Protein AF-A0A183DKY4-F1 (afdb_monomer)

Nearest PDB structures (foldseek):
  9ctq-assembly1_D  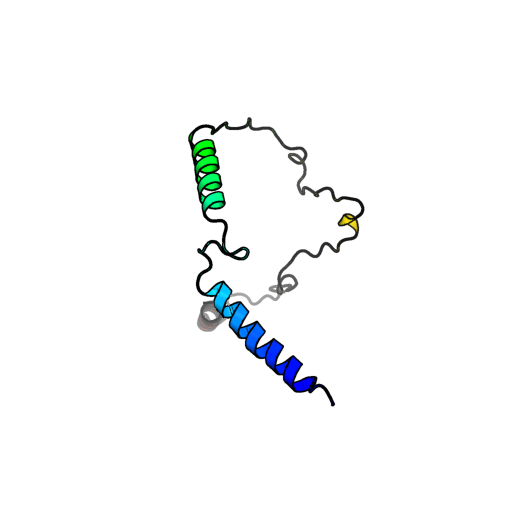TM=7.983E-01  e=4.412E-06  Homo sapiens

Solvent-accessible surface area (backbone atoms only — not comparable to full-atom values): 8298 Å² total; per-residue (Å²): 136,85,79,66,59,70,62,52,54,52,48,49,54,57,53,48,54,50,49,54,53,56,57,64,71,56,45,76,56,87,55,97,86,32,52,68,56,70,61,52,51,54,51,50,52,51,54,52,49,46,57,73,73,61,72,75,81,76,79,94,69,84,57,98,50,70,88,50,96,70,78,76,82,88,65,55,87,74,57,62,74,54,84,88,74,80,88,71,60,98,66,69,80,71,77,81,78,86,79,67,92,67,60,81,87,76,55,60,72,68,59,56,54,51,52,55,53,51,60,57,60,75,75,105

Organism: NCBI:txid637853

Radius of gyration: 31.35 Å; Cα contacts (8 Å, |Δi|>4): 17; chains: 1; bounding box: 48×69×74 Å

Foldseek 3Di:
DDDPVVVVVVVCVVVVVVVVCVCVVCLCDPDPNHDPVVVVVVVCVVVVVCVVPVPDDDDDDQDPCNPPPDDDDDDDPVCVPDDDDDPCDPCNPDDPCPPDDPPPVNDDPVVVCVVVVVVVVVVD

InterPro domains:
  IPR000615 Bestrophin [PTHR10736] (2-96)
  IPR021134 Bestrophin-like [PF01062] (2-54)

Mean predicted aligned error: 15.72 Å

Structure (mmCIF, N/CA/C/O backbone):
data_AF-A0A183DKY4-F1
#
_entry.id   AF-A0A183DKY4-F1
#
loop_
_atom_site.group_PDB
_atom_site.id
_atom_site.type_symbol
_atom_site.label_atom_id
_atom_site.label_alt_id
_atom_site.label_comp_id
_atom_site.label_asym_id
_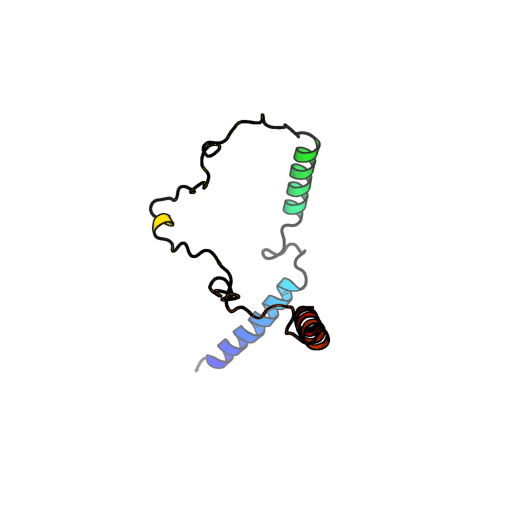atom_site.label_entity_id
_atom_site.label_seq_id
_atom_site.pdbx_PDB_ins_code
_atom_site.Cartn_x
_atom_site.Cartn_y
_atom_site.Cartn_z
_atom_site.occupancy
_atom_site.B_iso_or_equiv
_atom_site.auth_seq_id
_atom_site.auth_comp_id
_atom_site.auth_asym_id
_atom_site.auth_atom_id
_atom_site.pdbx_PDB_model_num
ATOM 1 N N . MET A 1 1 ? 19.052 -2.335 -45.124 1.00 48.81 1 MET A N 1
ATOM 2 C CA . MET A 1 1 ? 19.751 -2.435 -43.824 1.00 48.81 1 MET A CA 1
ATOM 3 C C . MET A 1 1 ? 18.855 -3.236 -42.893 1.00 48.81 1 MET A C 1
ATOM 5 O O . MET A 1 1 ? 17.727 -2.815 -42.676 1.00 48.81 1 MET A O 1
ATOM 9 N N . HIS A 1 2 ? 19.289 -4.415 -42.443 1.00 76.25 2 HIS A N 1
ATOM 10 C CA . HIS A 1 2 ? 18.504 -5.247 -41.526 1.00 76.25 2 HIS A CA 1
ATOM 11 C C . HIS A 1 2 ? 18.729 -4.770 -40.091 1.00 76.25 2 HIS A C 1
ATOM 13 O O . HIS A 1 2 ? 19.868 -4.717 -39.635 1.00 76.25 2 HIS A O 1
ATOM 19 N N . ILE A 1 3 ? 17.649 -4.398 -39.404 1.00 81.75 3 ILE A N 1
ATOM 20 C CA . ILE A 1 3 ? 17.683 -4.061 -37.978 1.00 81.75 3 ILE A CA 1
ATOM 21 C C . ILE A 1 3 ? 17.960 -5.358 -37.195 1.00 81.75 3 ILE A C 1
ATOM 23 O O . ILE A 1 3 ? 17.243 -6.343 -37.401 1.00 81.75 3 ILE A O 1
ATOM 27 N N . PRO A 1 4 ? 18.977 -5.397 -36.315 1.00 86.25 4 PRO A N 1
ATOM 28 C CA . PRO A 1 4 ? 19.330 -6.597 -35.561 1.00 86.25 4 PRO A CA 1
ATOM 29 C C . PRO A 1 4 ? 18.364 -6.813 -34.384 1.00 86.25 4 PRO A C 1
ATOM 31 O O . PRO A 1 4 ? 18.657 -6.475 -33.240 1.00 86.25 4 PRO A O 1
ATOM 34 N N . PHE A 1 5 ? 17.200 -7.400 -34.671 1.00 89.94 5 PHE A N 1
ATOM 35 C CA . PHE A 1 5 ? 16.115 -7.600 -33.701 1.00 89.94 5 PHE A CA 1
ATOM 36 C C . PHE A 1 5 ? 16.538 -8.402 -32.458 1.00 89.94 5 PHE A C 1
ATOM 38 O O . PHE A 1 5 ? 16.288 -7.971 -31.336 1.00 89.94 5 PHE A O 1
ATOM 45 N N . MET A 1 6 ? 17.241 -9.528 -32.637 1.00 91.69 6 MET A N 1
ATOM 46 C CA . MET A 1 6 ? 17.642 -10.384 -31.509 1.00 91.69 6 MET A CA 1
ATOM 47 C C . MET A 1 6 ? 18.587 -9.684 -30.527 1.00 91.69 6 MET A C 1
ATOM 49 O O . MET A 1 6 ? 18.421 -9.812 -29.316 1.00 91.69 6 MET A O 1
ATOM 53 N N . SER A 1 7 ? 19.544 -8.903 -31.029 1.00 89.75 7 SER A N 1
ATOM 54 C CA . SER A 1 7 ? 20.462 -8.137 -30.180 1.00 89.75 7 SER A CA 1
ATOM 55 C C . SER A 1 7 ? 19.752 -6.989 -29.457 1.00 89.75 7 SER A C 1
ATOM 57 O O . SER A 1 7 ? 20.092 -6.685 -28.318 1.00 89.75 7 SER A O 1
ATOM 59 N N . MET A 1 8 ? 18.725 -6.395 -30.073 1.00 93.06 8 MET A N 1
ATOM 60 C CA . MET A 1 8 ? 17.865 -5.399 -29.425 1.00 93.06 8 MET A CA 1
ATOM 61 C C . MET A 1 8 ? 17.079 -6.000 -28.253 1.00 93.06 8 MET A C 1
ATOM 63 O O . MET A 1 8 ? 17.051 -5.414 -27.174 1.00 93.06 8 MET A O 1
ATOM 67 N N . CYS A 1 9 ? 16.490 -7.188 -28.428 1.00 92.38 9 CYS A N 1
ATOM 68 C CA . CYS A 1 9 ? 15.797 -7.889 -27.344 1.00 92.38 9 CYS A CA 1
ATOM 69 C C . CYS A 1 9 ? 16.749 -8.224 -26.190 1.00 92.38 9 CYS A C 1
ATOM 71 O O . CYS A 1 9 ? 16.429 -7.952 -25.037 1.00 92.38 9 CYS A O 1
ATOM 73 N N . GLN A 1 10 ? 17.935 -8.762 -26.492 1.00 92.19 10 GLN A N 1
ATOM 74 C CA . GLN A 1 10 ? 18.954 -9.053 -25.478 1.00 92.19 10 GLN A CA 1
ATOM 75 C C . GLN A 1 10 ? 19.361 -7.794 -24.704 1.00 92.19 10 GLN A C 1
ATOM 77 O O . GLN A 1 10 ? 19.432 -7.825 -23.478 1.00 92.19 10 GLN A O 1
ATOM 82 N N . PHE A 1 11 ? 19.564 -6.674 -25.399 1.00 94.12 11 PHE A N 1
ATOM 83 C CA . PHE A 1 11 ? 19.893 -5.399 -24.767 1.00 94.12 11 PHE A CA 1
ATOM 84 C C . PHE A 1 11 ? 18.796 -4.924 -23.804 1.00 94.12 11 PHE A C 1
ATOM 86 O O . PHE A 1 11 ? 19.107 -4.549 -22.676 1.00 94.12 11 PHE A O 1
ATOM 93 N N . ILE A 1 12 ? 17.523 -5.001 -24.206 1.00 94.50 12 ILE A N 1
ATOM 94 C CA . ILE A 1 12 ? 16.391 -4.617 -23.347 1.00 94.50 12 ILE A CA 1
ATOM 95 C C . ILE A 1 12 ? 16.325 -5.497 -22.095 1.00 94.50 12 ILE A C 1
ATOM 97 O O . ILE A 1 12 ? 16.118 -4.969 -21.009 1.00 94.50 12 ILE A O 1
ATOM 101 N N . PHE A 1 13 ? 16.547 -6.811 -22.204 1.00 93.62 13 PHE A N 1
ATOM 102 C CA . PHE A 1 13 ? 16.538 -7.689 -21.029 1.00 93.62 13 PHE A CA 1
ATOM 103 C C . PHE A 1 13 ? 17.674 -7.379 -20.049 1.00 93.62 13 PHE A C 1
ATOM 105 O O . PHE A 1 13 ? 17.427 -7.272 -18.849 1.00 93.62 13 PHE A O 1
ATOM 112 N N . TYR A 1 14 ? 18.905 -7.200 -20.536 1.00 94.44 14 TYR A N 1
ATOM 113 C CA . TYR A 1 14 ? 20.044 -6.919 -19.657 1.00 94.44 14 TYR A CA 1
ATOM 114 C C . TYR A 1 14 ? 19.970 -5.527 -19.025 1.00 94.44 14 TYR A C 1
ATOM 116 O O . TYR A 1 14 ? 20.186 -5.390 -17.822 1.00 94.44 14 TYR A O 1
ATOM 124 N N . MET A 1 15 ? 19.623 -4.504 -19.808 1.00 94.81 15 MET A N 1
ATOM 125 C CA . MET A 1 15 ? 19.459 -3.147 -19.283 1.00 94.81 15 MET A CA 1
ATOM 126 C C . MET A 1 15 ? 18.228 -3.033 -18.387 1.00 94.81 15 MET A C 1
ATOM 128 O O . MET A 1 15 ? 18.296 -2.384 -17.351 1.00 94.81 15 MET A O 1
ATOM 132 N N . GLY A 1 16 ? 17.125 -3.693 -18.747 1.00 93.81 16 GLY A N 1
ATOM 133 C CA . GLY A 1 16 ? 15.901 -3.715 -17.951 1.00 93.81 16 GLY A CA 1
ATOM 134 C C . GLY A 1 16 ? 16.125 -4.344 -16.580 1.00 93.81 16 GLY A C 1
ATOM 135 O O . GLY A 1 16 ? 15.766 -3.748 -15.572 1.00 93.81 16 GLY A O 1
ATOM 136 N N . TRP A 1 17 ? 16.797 -5.498 -16.514 1.00 95.06 17 TRP A N 1
ATOM 137 C CA . TRP A 1 17 ? 17.113 -6.131 -15.231 1.00 95.06 17 TRP A CA 1
ATOM 138 C C . TRP A 1 17 ? 18.043 -5.259 -14.374 1.00 95.06 17 TRP A C 1
ATOM 140 O O . TRP A 1 17 ? 17.810 -5.089 -13.179 1.00 95.06 17 TRP A O 1
ATOM 150 N N . MET A 1 18 ? 19.056 -4.638 -14.983 1.00 94.19 18 MET A N 1
ATOM 151 C CA . MET A 1 18 ? 19.928 -3.699 -14.276 1.00 94.19 18 MET A CA 1
ATOM 152 C C . MET A 1 18 ? 19.149 -2.499 -13.718 1.00 94.19 18 MET A C 1
ATOM 154 O O . MET A 1 18 ? 19.352 -2.131 -12.565 1.00 94.19 18 MET A O 1
ATOM 158 N N . LYS A 1 19 ? 18.226 -1.927 -14.501 1.00 89.44 19 LYS A N 1
ATOM 159 C CA . LYS A 1 19 ?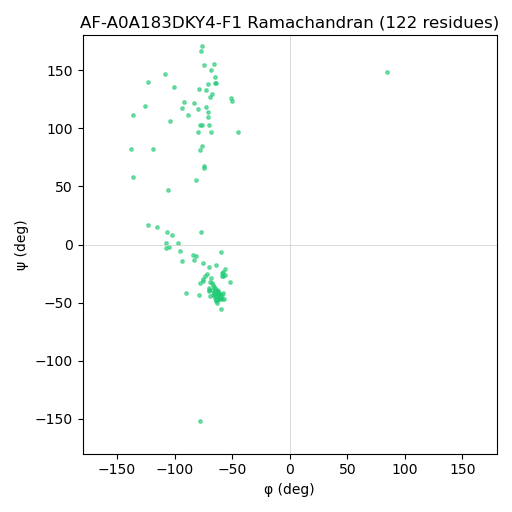 17.404 -0.785 -14.082 1.00 89.44 19 LYS A CA 1
ATOM 160 C C . LYS A 1 19 ? 16.450 -1.118 -12.940 1.00 89.44 19 LYS A C 1
ATOM 162 O O . LYS A 1 19 ? 16.300 -0.303 -12.042 1.00 89.44 19 LYS A O 1
ATOM 167 N N . VAL A 1 20 ? 15.887 -2.326 -12.907 1.00 91.94 20 VAL A N 1
ATOM 168 C CA . VAL A 1 20 ? 15.098 -2.785 -11.749 1.00 91.94 20 VAL A CA 1
ATOM 169 C C . VAL A 1 20 ? 15.951 -2.803 -10.477 1.00 91.94 20 VAL A C 1
ATOM 171 O O . VAL A 1 20 ? 15.498 -2.366 -9.424 1.00 91.94 20 VAL A O 1
ATOM 174 N N . ALA A 1 21 ?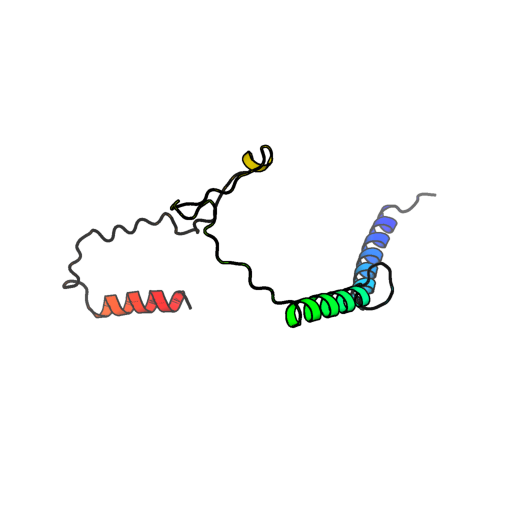 17.197 -3.280 -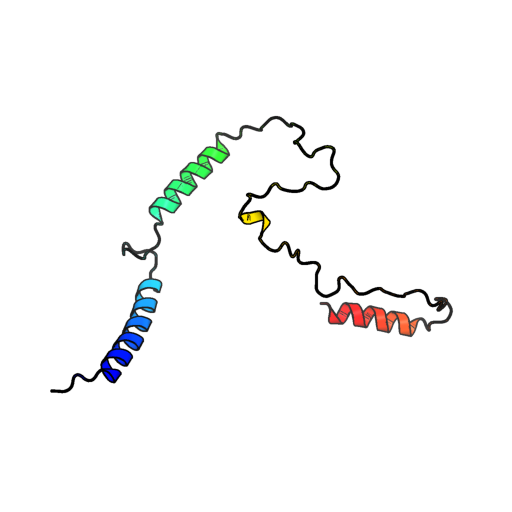10.564 1.00 91.75 21 ALA A N 1
ATOM 175 C CA . ALA A 1 21 ? 18.100 -3.278 -9.415 1.00 91.75 21 ALA A CA 1
ATOM 176 C C . ALA A 1 21 ? 18.504 -1.859 -8.980 1.00 91.75 21 ALA A C 1
ATOM 178 O O . ALA A 1 21 ? 18.700 -1.635 -7.792 1.00 91.75 21 ALA A O 1
ATOM 179 N N . GLU A 1 22 ? 18.618 -0.917 -9.920 1.00 90.25 22 GLU A N 1
ATOM 180 C CA . GLU A 1 22 ? 18.911 0.495 -9.643 1.00 90.25 22 GLU A CA 1
ATOM 181 C C . GLU A 1 22 ? 17.787 1.158 -8.838 1.00 90.25 22 GLU A C 1
ATOM 183 O O . GLU A 1 22 ? 18.070 1.736 -7.794 1.00 90.25 22 GLU A O 1
ATOM 188 N N . VAL A 1 23 ? 16.527 0.984 -9.256 1.00 88.44 23 VAL A N 1
ATOM 189 C CA . VAL A 1 23 ? 15.354 1.534 -8.547 1.00 88.44 23 VAL A CA 1
ATOM 190 C C . VAL A 1 23 ? 15.232 0.953 -7.132 1.00 88.44 23 VAL A C 1
ATOM 192 O O . VAL A 1 23 ? 14.995 1.669 -6.170 1.00 88.44 23 VAL A O 1
ATOM 195 N N . ILE A 1 24 ? 15.482 -0.349 -6.956 1.00 88.75 24 ILE A N 1
ATOM 196 C CA . ILE A 1 24 ? 15.372 -1.001 -5.636 1.00 88.75 24 ILE A CA 1
ATOM 197 C C . ILE A 1 24 ? 16.561 -0.664 -4.715 1.00 88.75 24 ILE A C 1
ATOM 199 O O . ILE A 1 24 ? 16.497 -0.891 -3.506 1.00 88.75 24 ILE A O 1
ATOM 203 N N . MET A 1 25 ? 17.663 -0.132 -5.251 1.00 90.19 25 MET A N 1
ATOM 204 C CA . MET A 1 25 ? 18.869 0.130 -4.462 1.00 90.19 25 MET A CA 1
ATOM 205 C C . MET A 1 25 ? 18.657 1.223 -3.409 1.00 90.19 25 MET A C 1
ATOM 207 O O . MET A 1 25 ? 19.232 1.129 -2.323 1.00 90.19 25 MET A O 1
ATOM 211 N N . ASN A 1 26 ? 17.840 2.235 -3.712 1.00 90.94 26 ASN A N 1
ATOM 212 C CA . ASN A 1 26 ? 17.474 3.291 -2.774 1.00 90.94 26 ASN A CA 1
ATOM 213 C C . ASN A 1 26 ? 15.974 3.621 -2.871 1.00 90.94 26 ASN A C 1
ATOM 215 O O . ASN A 1 26 ? 15.631 4.626 -3.476 1.00 90.94 26 ASN A O 1
ATOM 219 N N . PRO A 1 27 ? 15.099 2.843 -2.214 1.00 89.25 27 PRO A N 1
ATOM 220 C CA . PRO A 1 27 ? 13.644 3.002 -2.302 1.00 89.25 27 PRO A CA 1
ATOM 221 C C . PRO A 1 27 ? 13.094 4.176 -1.463 1.00 89.25 27 PRO A C 1
ATOM 223 O O . PRO A 1 27 ? 11.898 4.236 -1.182 1.00 89.25 27 PRO A O 1
ATOM 226 N N . PHE A 1 28 ? 13.972 5.039 -0.944 1.00 90.38 28 PHE A N 1
ATOM 227 C CA . PHE A 1 28 ? 13.647 6.142 -0.032 1.00 90.38 28 PHE A CA 1
ATOM 228 C C . PHE A 1 28 ? 13.939 7.517 -0.649 1.00 90.38 28 PHE A C 1
ATOM 230 O O . PHE A 1 28 ? 14.095 8.495 0.086 1.00 90.38 28 PHE A O 1
ATOM 237 N N . GLY A 1 29 ? 14.133 7.575 -1.967 1.00 88.56 29 GLY A N 1
ATOM 238 C CA . GLY A 1 29 ? 14.303 8.824 -2.692 1.00 88.56 29 GLY A CA 1
ATOM 239 C C . GLY A 1 29 ? 12.976 9.550 -2.923 1.00 88.56 29 GLY A C 1
ATOM 240 O O . GLY A 1 29 ? 12.051 9.466 -2.116 1.00 88.56 29 GLY A O 1
ATOM 241 N N . ASP A 1 30 ? 12.942 10.315 -4.009 1.00 89.00 30 ASP A N 1
ATOM 242 C CA . ASP A 1 30 ? 11.791 11.107 -4.466 1.00 89.00 30 ASP A CA 1
ATOM 243 C C . ASP A 1 30 ? 11.401 10.703 -5.904 1.00 89.00 30 ASP A C 1
ATOM 245 O O . ASP A 1 30 ? 10.747 11.468 -6.610 1.00 89.00 30 ASP A O 1
ATOM 249 N N . ASP A 1 31 ? 11.873 9.538 -6.373 1.00 88.81 31 ASP A N 1
ATOM 250 C CA . ASP A 1 31 ? 11.503 9.006 -7.684 1.00 88.81 31 ASP A CA 1
ATOM 251 C C . ASP A 1 31 ? 10.064 8.455 -7.636 1.00 88.81 31 ASP A C 1
ATOM 253 O O . ASP A 1 31 ? 9.578 8.023 -6.592 1.00 88.81 31 ASP A O 1
ATOM 257 N N . ASP A 1 32 ? 9.374 8.420 -8.781 1.00 86.81 32 ASP A N 1
ATOM 258 C CA . ASP A 1 32 ? 7.954 8.021 -8.858 1.00 86.81 32 ASP A CA 1
ATOM 259 C C . ASP A 1 32 ? 7.671 6.591 -8.337 1.00 86.81 32 ASP A C 1
ATOM 261 O O . ASP A 1 32 ? 6.545 6.287 -7.942 1.00 86.81 32 ASP A O 1
ATOM 265 N N . ASP A 1 33 ? 8.679 5.711 -8.352 1.00 88.62 33 ASP A N 1
ATOM 266 C CA . ASP A 1 33 ? 8.592 4.313 -7.901 1.00 88.62 33 ASP A CA 1
ATOM 267 C C . ASP A 1 33 ? 9.095 4.108 -6.449 1.00 88.62 33 ASP A C 1
ATOM 269 O O . ASP A 1 33 ? 9.105 2.974 -5.954 1.00 88.62 33 ASP A O 1
ATOM 273 N N . ASP A 1 34 ? 9.522 5.178 -5.764 1.00 93.19 34 ASP A N 1
ATOM 274 C CA . ASP A 1 34 ? 9.977 5.136 -4.372 1.00 93.19 34 ASP A CA 1
ATOM 275 C C . ASP A 1 34 ? 8.812 5.039 -3.374 1.00 93.19 34 ASP A C 1
ATOM 277 O O . ASP A 1 34 ? 7.633 5.229 -3.677 1.00 93.19 34 ASP A O 1
ATOM 281 N N . LEU A 1 35 ? 9.138 4.710 -2.123 1.00 90.25 35 LEU A N 1
ATOM 282 C CA . LEU A 1 35 ? 8.146 4.619 -1.059 1.00 90.25 35 LEU A CA 1
ATOM 283 C C . LEU A 1 35 ? 7.656 6.009 -0.628 1.00 90.25 35 LEU A C 1
ATOM 285 O O . LEU A 1 35 ? 8.443 6.875 -0.253 1.00 90.25 35 LEU A O 1
ATOM 289 N N . GLU A 1 36 ? 6.338 6.170 -0.504 1.00 93.31 36 GLU A N 1
ATOM 290 C CA . GLU A 1 36 ? 5.708 7.371 0.062 1.00 93.31 36 GLU A CA 1
ATOM 291 C C . GLU A 1 36 ? 5.846 7.438 1.601 1.00 93.31 36 GLU A C 1
ATOM 293 O O . GLU A 1 36 ? 4.881 7.317 2.364 1.00 93.31 36 GLU A O 1
ATOM 298 N N . ILE A 1 37 ? 7.071 7.627 2.099 1.00 94.06 37 ILE A N 1
ATOM 299 C CA . ILE A 1 37 ? 7.363 7.623 3.543 1.00 94.06 37 ILE A CA 1
ATOM 300 C C . ILE A 1 37 ? 6.672 8.785 4.263 1.00 94.06 37 ILE A C 1
ATOM 302 O O . ILE A 1 37 ? 6.183 8.603 5.378 1.00 94.06 37 ILE A O 1
ATOM 306 N N . ASN A 1 38 ? 6.599 9.964 3.638 1.00 91.81 38 ASN A N 1
ATOM 307 C CA . ASN A 1 38 ? 5.956 11.139 4.236 1.00 91.81 38 ASN A CA 1
ATOM 308 C C . ASN A 1 38 ? 4.485 10.850 4.563 1.00 91.81 38 ASN A C 1
ATOM 310 O O . ASN A 1 38 ? 4.049 11.055 5.695 1.00 91.81 38 ASN A O 1
ATOM 314 N N . TRP A 1 39 ? 3.756 10.254 3.613 1.00 95.19 39 TRP A N 1
ATOM 315 C CA . TRP A 1 39 ? 2.374 9.833 3.831 1.00 95.19 39 TRP A CA 1
ATOM 316 C C . TRP A 1 39 ? 2.263 8.784 4.942 1.00 95.19 39 TRP A C 1
ATOM 318 O O . TRP A 1 39 ? 1.382 8.865 5.801 1.00 95.19 39 TRP A O 1
ATOM 328 N N . LEU A 1 40 ? 3.177 7.808 4.963 1.00 96.38 40 LEU A N 1
ATOM 329 C CA . LEU A 1 40 ? 3.185 6.766 5.986 1.00 96.38 40 LEU A CA 1
ATOM 330 C C . LEU A 1 40 ? 3.396 7.343 7.395 1.00 96.38 40 LEU A C 1
ATOM 332 O O . LEU A 1 40 ? 2.734 6.904 8.340 1.00 96.38 40 LEU A O 1
ATOM 336 N N . ILE A 1 41 ? 4.303 8.313 7.545 1.00 96.75 41 ILE A N 1
ATOM 337 C CA . ILE A 1 41 ? 4.565 8.994 8.819 1.00 96.75 41 ILE A CA 1
ATOM 338 C C . ILE A 1 41 ? 3.321 9.756 9.269 1.00 96.75 41 ILE A C 1
ATOM 340 O O . ILE A 1 41 ? 2.871 9.550 10.399 1.00 96.75 41 ILE A O 1
ATOM 344 N N . ASP A 1 42 ? 2.733 10.564 8.387 1.00 97.50 42 ASP A N 1
ATOM 345 C CA . ASP A 1 42 ? 1.544 11.360 8.700 1.00 97.50 42 ASP A CA 1
ATOM 346 C C . ASP A 1 42 ? 0.370 10.469 9.120 1.00 97.50 42 ASP A C 1
ATOM 348 O O . ASP A 1 42 ? -0.251 10.688 10.165 1.00 97.50 42 ASP A O 1
ATOM 352 N N . ARG A 1 43 ? 0.117 9.390 8.368 1.00 97.44 43 ARG A N 1
ATOM 353 C CA . ARG A 1 43 ? -0.940 8.418 8.673 1.00 97.44 43 ARG A CA 1
ATOM 354 C C . ARG A 1 43 ? -0.714 7.747 10.020 1.00 97.44 43 ARG A C 1
ATOM 356 O O . ARG A 1 43 ? -1.660 7.575 10.788 1.00 97.44 43 ARG A O 1
ATOM 363 N N . ASN A 1 44 ? 0.512 7.313 10.304 1.00 96.88 44 ASN A N 1
ATOM 364 C CA . ASN A 1 44 ? 0.808 6.605 11.547 1.00 96.88 44 ASN A CA 1
ATOM 365 C C . ASN A 1 44 ? 0.740 7.532 12.758 1.00 96.88 44 ASN A C 1
ATOM 367 O O . ASN A 1 44 ? 0.232 7.114 13.797 1.00 96.88 44 ASN A O 1
ATOM 371 N N . LEU A 1 45 ? 1.192 8.780 12.623 1.00 96.50 45 LEU A N 1
ATOM 372 C CA . LEU A 1 45 ? 1.051 9.779 13.674 1.00 96.50 45 LEU A CA 1
ATOM 373 C C . LEU A 1 45 ? -0.428 10.076 13.941 1.00 96.50 45 LEU A C 1
ATOM 375 O O . LEU A 1 45 ? -0.853 10.036 15.092 1.00 96.50 45 LEU A O 1
ATOM 379 N N . GLN A 1 46 ? -1.220 10.299 12.890 1.00 95.50 46 GLN A N 1
ATOM 380 C CA . GLN A 1 46 ? -2.651 10.561 13.013 1.00 95.50 46 GLN A CA 1
ATOM 381 C C . GLN A 1 46 ? -3.383 9.398 13.693 1.00 95.50 46 GLN A C 1
ATOM 383 O O . GLN A 1 46 ? -4.024 9.594 14.719 1.00 95.50 46 GLN A O 1
ATOM 388 N N . VAL A 1 47 ? -3.256 8.179 13.159 1.00 94.81 47 VAL A N 1
ATOM 389 C CA . VAL A 1 47 ? -3.935 6.993 13.706 1.00 94.81 47 VAL A CA 1
ATOM 390 C C . VAL A 1 47 ? -3.450 6.683 15.121 1.00 94.81 47 VAL A C 1
ATOM 392 O O . VAL A 1 47 ? -4.257 6.332 15.976 1.00 94.81 47 VAL A O 1
ATOM 395 N N . GLY A 1 48 ? -2.151 6.835 15.388 1.00 94.12 48 GLY A N 1
ATOM 396 C CA . GLY A 1 48 ? -1.581 6.625 16.717 1.00 94.12 48 GLY A CA 1
ATOM 397 C C . GLY A 1 48 ? -2.159 7.582 17.759 1.00 94.12 48 GLY A C 1
ATOM 398 O O . GLY A 1 48 ? -2.559 7.133 18.832 1.00 94.12 48 GLY A O 1
ATOM 399 N N . MET A 1 49 ? -2.266 8.873 17.426 1.00 94.44 49 MET A N 1
ATOM 400 C CA . MET A 1 49 ? -2.884 9.869 18.307 1.00 94.44 49 MET A CA 1
ATOM 401 C C . MET A 1 49 ? -4.381 9.606 18.496 1.00 94.44 49 MET A C 1
ATOM 403 O O . MET A 1 49 ? -4.854 9.622 19.626 1.00 94.44 49 MET A O 1
ATOM 407 N N . THR A 1 50 ? -5.113 9.265 17.431 1.00 91.62 50 THR A N 1
ATOM 408 C CA . THR A 1 50 ? -6.534 8.892 17.531 1.00 91.62 50 THR A CA 1
ATOM 409 C C . THR A 1 50 ? -6.747 7.697 18.461 1.00 91.62 50 THR A C 1
ATOM 411 O O . THR A 1 50 ? -7.665 7.714 19.269 1.00 91.62 50 THR A O 1
ATOM 414 N N . ILE A 1 51 ? -5.896 6.668 18.401 1.00 90.75 51 ILE A N 1
ATOM 415 C CA . ILE A 1 51 ? -6.007 5.513 19.305 1.00 90.75 51 ILE A CA 1
ATOM 416 C C . ILE A 1 51 ? -5.744 5.929 20.759 1.00 90.75 51 ILE A C 1
ATOM 418 O O . ILE A 1 51 ? -6.466 5.488 21.650 1.00 90.75 51 ILE A O 1
ATOM 422 N N . ALA A 1 52 ? -4.724 6.757 21.005 1.00 89.12 52 ALA A N 1
ATOM 423 C CA . ALA A 1 52 ? -4.363 7.191 22.353 1.00 89.12 52 ALA A CA 1
ATOM 424 C C . ALA A 1 52 ? -5.421 8.109 22.996 1.00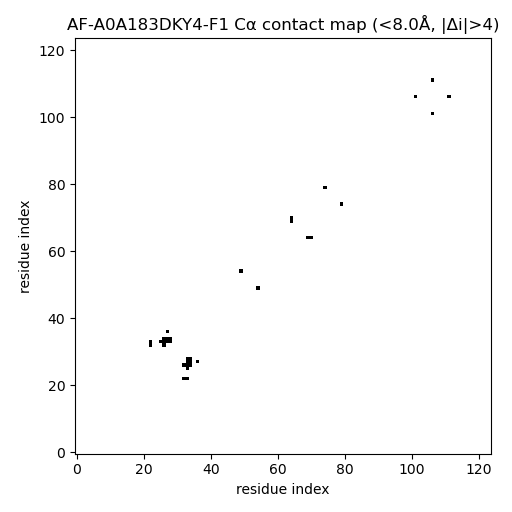 89.12 52 ALA A C 1
ATOM 426 O O . ALA A 1 52 ? -5.698 7.959 24.186 1.00 89.12 52 ALA A O 1
ATOM 427 N N . ASP A 1 53 ? -6.017 9.019 22.220 1.00 87.00 53 ASP A N 1
ATOM 428 C CA . ASP A 1 53 ? -6.979 10.012 22.716 1.00 87.00 53 ASP A CA 1
ATOM 429 C C . ASP A 1 53 ? -8.438 9.515 22.670 1.00 87.00 53 ASP A C 1
ATOM 431 O O . ASP A 1 53 ? -9.201 9.731 23.612 1.00 87.00 53 ASP A O 1
ATOM 435 N N . GLU A 1 54 ? -8.851 8.833 21.596 1.00 75.56 54 GLU A N 1
ATOM 436 C CA . GLU A 1 54 ? -10.251 8.482 21.307 1.00 75.56 54 GLU A CA 1
ATOM 437 C C . GLU A 1 54 ? -10.555 6.995 21.553 1.00 75.56 54 GLU A C 1
ATOM 439 O O . GLU A 1 54 ? -11.192 6.318 20.741 1.00 75.56 54 GLU A O 1
ATOM 444 N N . THR A 1 55 ? -10.136 6.448 22.697 1.00 71.81 55 THR A N 1
ATOM 445 C CA . THR A 1 55 ? -10.562 5.089 23.073 1.00 71.81 55 THR A CA 1
ATOM 446 C C . THR A 1 55 ? -12.012 5.110 23.578 1.00 71.81 55 THR A C 1
ATOM 448 O O . THR A 1 55 ? -12.272 5.198 24.777 1.00 71.81 55 THR A O 1
ATOM 451 N N . TRP A 1 56 ? -12.985 5.042 22.664 1.00 76.31 56 TRP A N 1
ATOM 452 C CA . TRP A 1 56 ? -14.385 4.786 23.014 1.00 76.31 56 TRP A CA 1
ATOM 453 C C . TRP A 1 56 ? -14.653 3.280 23.040 1.00 76.31 56 TRP A C 1
ATOM 455 O O . TRP A 1 56 ? -14.659 2.619 22.001 1.00 76.31 56 TRP A O 1
ATOM 465 N N . GLU A 1 57 ? -14.904 2.729 24.226 1.00 84.00 57 GLU A N 1
ATOM 466 C CA . GLU A 1 57 ? -15.321 1.334 24.360 1.00 84.00 57 GLU A CA 1
ATOM 467 C C . GLU A 1 57 ? -16.777 1.171 23.881 1.00 84.00 57 GLU A C 1
ATOM 469 O O . GLU A 1 57 ? -17.693 1.779 24.450 1.00 84.00 57 GLU A O 1
ATOM 474 N N . PRO A 1 58 ? -17.047 0.363 22.837 1.00 89.12 58 PRO A N 1
ATOM 475 C CA . PRO A 1 58 ? -18.413 0.098 22.414 1.00 89.12 58 PRO A CA 1
ATOM 476 C C . PRO A 1 58 ? -19.152 -0.731 23.473 1.00 89.12 58 PRO A C 1
ATOM 478 O O . PRO A 1 58 ? -18.570 -1.561 24.172 1.00 89.12 58 PRO A O 1
ATOM 481 N N . GLN A 1 59 ? -20.468 -0.543 23.571 1.00 89.25 59 GLN A N 1
ATOM 482 C CA . GLN A 1 59 ? -21.289 -1.335 24.484 1.00 89.25 59 GLN A CA 1
ATOM 483 C C . GLN A 1 59 ? -21.299 -2.812 24.070 1.00 89.25 59 GLN A C 1
ATOM 485 O O . GLN A 1 59 ? -21.438 -3.141 22.891 1.00 89.25 59 GLN A O 1
ATOM 490 N N . LEU A 1 60 ? -21.211 -3.705 25.057 1.00 91.69 60 LEU A N 1
ATOM 491 C CA . LEU A 1 60 ? -21.300 -5.146 24.838 1.00 91.69 60 LEU A CA 1
ATOM 492 C C . LEU A 1 60 ? -22.739 -5.535 24.479 1.00 91.69 60 LEU A C 1
ATOM 494 O O . LEU A 1 60 ? -23.638 -5.503 25.320 1.00 91.69 60 LEU A O 1
ATOM 498 N N . ILE A 1 61 ? -22.951 -5.924 23.224 1.00 94.62 61 ILE A N 1
ATOM 499 C CA . ILE A 1 61 ? -24.242 -6.356 22.684 1.00 94.62 61 ILE A CA 1
ATOM 500 C C . ILE A 1 61 ? -24.065 -7.760 22.104 1.00 94.62 61 ILE A C 1
ATOM 502 O O . ILE A 1 61 ? -23.046 -8.065 21.486 1.00 94.62 61 ILE A O 1
ATOM 506 N N . LYS A 1 62 ? -25.057 -8.628 22.316 1.00 94.06 62 LYS A N 1
ATOM 507 C CA . LYS A 1 62 ? -25.078 -9.966 21.715 1.00 94.06 62 LYS A CA 1
ATOM 508 C C . LYS A 1 62 ? -25.254 -9.840 20.207 1.00 94.06 62 LYS A C 1
ATOM 510 O O . LYS A 1 62 ? -26.166 -9.151 19.755 1.00 94.06 62 LYS A O 1
ATOM 515 N N . ASP A 1 63 ? -24.402 -10.509 19.447 1.00 90.31 63 ASP A N 1
ATOM 516 C CA . ASP A 1 63 ? -24.460 -10.482 17.993 1.00 90.31 63 ASP A CA 1
ATOM 517 C C . ASP A 1 63 ? -25.607 -11.358 17.448 1.00 90.31 63 ASP A C 1
ATOM 519 O O . ASP A 1 63 ? -26.256 -12.117 18.174 1.00 90.31 63 ASP A O 1
ATOM 523 N N . GLN A 1 64 ? -25.860 -11.255 16.142 1.00 89.50 64 GLN A N 1
ATOM 524 C CA . GLN A 1 64 ? -26.939 -11.970 15.452 1.00 89.50 64 GLN A CA 1
ATOM 525 C C . GLN A 1 64 ? -26.838 -13.502 15.582 1.00 89.50 64 GLN A C 1
ATOM 527 O O . GLN A 1 64 ? -27.858 -14.191 15.525 1.00 89.50 64 GLN A O 1
ATOM 532 N N . TYR A 1 65 ? -25.635 -14.045 15.772 1.00 91.50 65 TYR A N 1
ATOM 533 C CA . TYR A 1 65 ? -25.374 -15.481 15.838 1.00 91.50 65 TYR A CA 1
ATOM 534 C C . TYR A 1 65 ? -25.188 -15.997 17.271 1.00 91.50 65 TYR A C 1
ATOM 536 O O . TYR A 1 65 ? -24.902 -17.179 17.448 1.00 91.50 65 TYR A O 1
ATOM 544 N N . TRP A 1 66 ? -25.440 -15.176 18.301 1.00 90.88 66 TRP A N 1
ATOM 545 C CA . TRP A 1 66 ? -25.193 -15.509 19.714 1.00 90.88 66 TRP A CA 1
ATOM 546 C C . TRP A 1 66 ? -25.805 -16.842 20.189 1.00 90.88 66 TRP A C 1
ATOM 548 O O . TRP A 1 66 ? -25.275 -17.498 21.084 1.00 90.88 66 TRP A O 1
ATOM 558 N N . MET A 1 67 ? -26.952 -17.247 19.630 1.00 90.12 67 MET A N 1
ATOM 559 C CA . MET A 1 67 ? -27.653 -18.486 20.005 1.00 90.12 67 MET A CA 1
ATOM 560 C C . MET A 1 67 ? -27.318 -19.693 19.112 1.00 90.12 67 MET A C 1
ATOM 562 O O . MET A 1 67 ? -27.789 -20.799 19.385 1.00 90.12 67 MET A O 1
ATOM 566 N N 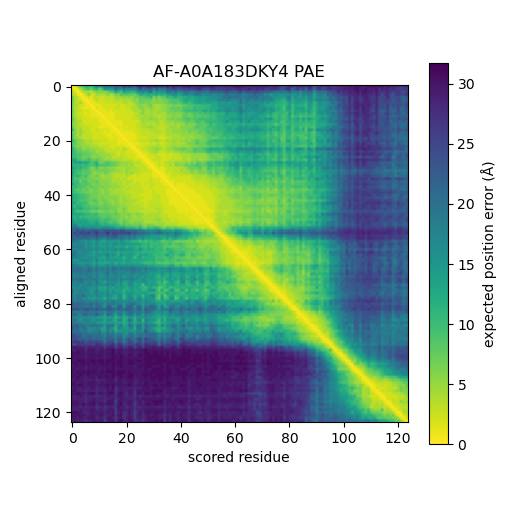. VAL A 1 68 ? -26.540 -19.506 18.044 1.00 89.56 68 VAL A N 1
ATOM 567 C CA . VAL A 1 68 ? -26.263 -20.536 17.034 1.00 89.56 68 VAL A CA 1
ATOM 568 C C . VAL A 1 68 ? -24.888 -21.159 17.295 1.00 89.56 68 VAL A C 1
ATOM 570 O O . VAL A 1 68 ? -23.918 -20.460 17.557 1.00 89.56 68 VAL A O 1
ATOM 573 N N . LYS A 1 69 ? -24.781 -22.494 17.214 1.00 85.62 69 LYS A N 1
ATOM 574 C CA . LYS A 1 69 ? -23.504 -23.213 17.425 1.00 85.62 69 LYS A CA 1
ATOM 575 C C . LYS A 1 69 ? -22.471 -22.972 16.321 1.00 85.62 69 LYS A C 1
ATOM 577 O O . LYS A 1 69 ? -21.276 -23.084 16.572 1.00 85.62 69 LYS A O 1
ATOM 582 N N . THR A 1 70 ? -22.931 -22.702 15.106 1.00 83.56 70 THR A N 1
ATOM 583 C CA . THR A 1 70 ? -22.089 -22.495 13.929 1.00 83.56 70 THR A CA 1
ATOM 584 C C . THR A 1 70 ? -22.630 -21.292 13.175 1.00 83.56 70 THR A C 1
ATOM 586 O O . THR A 1 70 ? -23.742 -21.341 12.655 1.00 83.56 70 THR A O 1
ATOM 589 N N . ALA A 1 71 ? -21.872 -20.197 13.168 1.00 83.06 71 ALA A N 1
ATOM 590 C CA . ALA A 1 71 ? -22.210 -19.012 12.396 1.00 83.06 71 ALA A CA 1
ATOM 591 C C . ALA A 1 71 ? -21.798 -19.238 10.937 1.00 83.06 71 ALA A C 1
ATOM 593 O O . ALA A 1 71 ? -20.615 -19.419 10.646 1.00 83.06 71 ALA A O 1
ATOM 594 N N . GLU A 1 72 ? -22.771 -19.244 10.033 1.00 80.38 72 GLU A N 1
ATOM 595 C CA . GLU A 1 72 ? -22.515 -19.310 8.597 1.00 80.38 72 GLU A CA 1
ATOM 596 C C . GLU A 1 72 ? -22.476 -17.881 8.040 1.00 80.38 72 GLU A C 1
ATOM 598 O O . GLU A 1 72 ? -23.473 -17.158 8.145 1.00 80.38 72 GLU A O 1
ATOM 603 N N . PRO A 1 73 ? -21.337 -17.427 7.489 1.00 79.88 73 PRO A N 1
ATOM 604 C CA . PRO A 1 73 ? -21.260 -16.110 6.878 1.00 79.88 73 PRO A CA 1
ATOM 605 C C . PRO A 1 73 ? -22.166 -16.046 5.644 1.00 79.88 73 PRO A C 1
ATOM 607 O O . PRO A 1 73 ? -22.302 -17.011 4.892 1.00 79.88 73 PRO A O 1
ATOM 610 N N . MET A 1 74 ? -22.782 -14.887 5.418 1.00 82.81 74 MET A N 1
ATOM 611 C CA . MET A 1 74 ? -23.561 -14.651 4.205 1.00 82.81 74 MET A CA 1
ATOM 612 C C . MET A 1 74 ? -22.616 -14.339 3.045 1.00 82.81 74 MET A C 1
ATOM 614 O O . MET A 1 74 ? -21.719 -13.507 3.177 1.00 82.81 74 MET A O 1
ATOM 618 N N . TYR A 1 75 ? -22.848 -14.969 1.897 1.00 82.94 75 TYR A N 1
ATOM 619 C CA . TYR A 1 75 ? -22.089 -14.731 0.673 1.00 82.94 75 TYR A CA 1
ATOM 620 C C . TYR A 1 75 ? -22.945 -13.982 -0.348 1.00 82.94 75 TYR A C 1
ATOM 622 O O . TYR A 1 75 ? -24.159 -14.183 -0.430 1.00 82.94 75 TYR A O 1
ATOM 630 N N . SER A 1 76 ? -22.314 -13.125 -1.151 1.00 87.94 76 SER A N 1
ATOM 631 C CA . SER A 1 76 ? -22.961 -12.555 -2.335 1.00 87.94 76 SER A CA 1
ATOM 632 C C . SER A 1 76 ? -23.244 -13.654 -3.367 1.00 87.94 76 SER A C 1
ATOM 634 O O . SER A 1 76 ? -22.559 -14.676 -3.397 1.00 87.94 76 SER A O 1
ATOM 636 N N . VAL A 1 77 ? -24.228 -13.453 -4.251 1.00 86.81 77 VAL A N 1
ATOM 637 C CA . VAL A 1 77 ? -24.604 -14.443 -5.286 1.00 86.81 77 VAL A CA 1
ATOM 638 C C . VAL A 1 77 ? -23.440 -14.855 -6.200 1.00 86.81 77 VAL A C 1
ATOM 640 O O . VAL A 1 77 ? -23.438 -15.974 -6.717 1.00 86.81 77 VAL A O 1
ATOM 643 N N . ASP A 1 78 ? -22.445 -13.980 -6.361 1.00 88.25 78 ASP A N 1
ATOM 644 C CA . ASP A 1 78 ? -21.222 -14.249 -7.119 1.00 88.25 78 ASP A CA 1
ATOM 645 C C . ASP A 1 78 ? -20.225 -15.093 -6.309 1.00 88.25 78 ASP A C 1
ATOM 647 O O . ASP A 1 78 ? -19.698 -16.078 -6.827 1.00 88.25 78 ASP A O 1
ATOM 651 N N . ALA A 1 79 ? -20.040 -14.778 -5.021 1.00 84.88 79 ALA A N 1
ATOM 652 C CA . ALA A 1 79 ? -19.139 -15.500 -4.120 1.00 84.88 79 ALA A CA 1
ATOM 653 C C . ALA A 1 79 ? -19.659 -16.896 -3.729 1.00 84.88 79 ALA A C 1
ATOM 655 O O . ALA A 1 79 ? -18.870 -17.790 -3.447 1.00 84.88 79 ALA A O 1
ATOM 656 N N . VAL A 1 80 ? -20.979 -17.132 -3.767 1.00 80.25 80 VAL A N 1
ATOM 657 C CA . VAL A 1 80 ? -21.588 -18.451 -3.474 1.00 80.25 80 VAL A CA 1
ATOM 658 C C . VAL A 1 80 ? -21.056 -19.556 -4.396 1.00 80.25 80 VAL A C 1
ATOM 660 O O . VAL A 1 80 ? -21.046 -20.728 -4.023 1.00 80.25 80 VAL A O 1
ATOM 663 N N . LYS A 1 81 ? -20.618 -19.206 -5.611 1.00 79.25 81 LYS A N 1
ATOM 664 C CA . LYS A 1 81 ? -20.077 -20.177 -6.574 1.00 79.25 81 LYS A CA 1
ATOM 665 C C . LYS A 1 81 ? -18.613 -20.535 -6.308 1.00 79.25 81 LYS A C 1
ATOM 667 O O . LYS A 1 81 ? -18.104 -21.464 -6.940 1.00 79.25 81 LYS A O 1
ATOM 672 N N . GLU A 1 82 ? -17.930 -19.822 -5.416 1.00 80.69 82 GLU A N 1
ATOM 673 C CA . GLU A 1 82 ? -16.552 -20.129 -5.054 1.00 80.69 82 GLU A CA 1
ATOM 674 C C . GLU A 1 82 ? -16.491 -21.423 -4.234 1.00 80.69 82 GLU A C 1
ATOM 676 O O . GLU A 1 82 ? -17.332 -21.705 -3.380 1.00 80.69 82 GLU A O 1
ATOM 681 N N . ARG A 1 83 ? -15.495 -22.268 -4.521 1.00 66.25 83 ARG A N 1
ATOM 682 C CA . ARG A 1 83 ? -15.340 -23.545 -3.818 1.00 66.25 83 ARG A CA 1
ATOM 683 C C . ARG A 1 83 ? -14.880 -23.294 -2.386 1.00 66.25 83 ARG A C 1
ATOM 685 O O . ARG A 1 83 ? -13.741 -22.892 -2.164 1.00 66.25 83 ARG A O 1
ATOM 692 N N . TYR A 1 84 ? -15.733 -23.624 -1.423 1.00 75.31 84 TYR A N 1
ATOM 693 C CA . TYR A 1 84 ? -15.363 -23.654 -0.014 1.00 75.31 84 TYR A CA 1
ATOM 694 C C . TYR A 1 84 ? -14.609 -24.953 0.319 1.00 75.31 84 TYR A C 1
ATOM 696 O O . TYR A 1 84 ? -15.218 -25.995 0.554 1.00 75.31 84 TYR A O 1
ATOM 704 N N . ASN A 1 85 ? -13.274 -24.887 0.329 1.00 81.62 85 ASN A N 1
ATOM 705 C CA . ASN A 1 85 ? -12.389 -26.005 0.677 1.00 81.62 85 ASN A CA 1
ATOM 706 C C . ASN A 1 85 ? -11.541 -25.653 1.912 1.00 81.62 85 ASN A C 1
ATOM 708 O O . ASN A 1 85 ? -10.385 -25.243 1.761 1.00 81.62 85 ASN A O 1
ATOM 712 N N . PRO A 1 86 ? -12.079 -25.796 3.136 1.00 82.12 86 PRO A N 1
ATOM 713 C CA . PRO A 1 86 ? -11.305 -25.540 4.341 1.00 82.12 86 PRO A CA 1
ATOM 714 C C . PRO A 1 86 ? -10.141 -26.532 4.441 1.00 82.12 86 PRO A C 1
ATOM 716 O O . PRO A 1 86 ? -10.278 -27.725 4.154 1.00 82.12 86 PRO A O 1
ATOM 719 N N . GLN A 1 87 ? -8.975 -26.042 4.855 1.00 86.69 87 GLN A N 1
ATOM 720 C CA . GLN A 1 87 ? -7.813 -26.891 5.091 1.00 86.69 87 GLN A CA 1
ATOM 721 C C . GLN A 1 87 ? -8.056 -27.747 6.339 1.00 86.69 87 GLN A C 1
ATOM 723 O O . GLN A 1 87 ? -7.950 -27.272 7.463 1.00 86.69 87 GLN A O 1
ATOM 728 N N . VAL A 1 88 ? -8.377 -29.025 6.142 1.00 85.81 88 VAL A N 1
ATOM 729 C CA . VAL A 1 88 ? -8.580 -29.999 7.232 1.00 85.81 88 VAL A CA 1
ATOM 730 C C . VAL A 1 88 ? -7.269 -30.632 7.724 1.00 85.81 88 VAL A C 1
ATOM 732 O O . VAL A 1 88 ? -7.249 -31.297 8.753 1.00 85.81 88 VAL A O 1
ATOM 735 N N . GLY A 1 89 ? -6.156 -30.398 7.021 1.00 84.75 89 GLY A N 1
ATOM 736 C CA . GLY A 1 89 ? -4.842 -30.980 7.307 1.00 84.75 89 GLY A CA 1
ATOM 737 C C . GLY A 1 89 ? -4.650 -32.370 6.687 1.00 84.75 89 GLY A C 1
ATOM 738 O O . GLY A 1 89 ? -5.595 -33.153 6.549 1.00 84.75 89 GLY A O 1
ATOM 739 N N . SER A 1 90 ? -3.404 -32.691 6.322 1.00 84.81 90 SER A N 1
ATOM 740 C CA . SER A 1 90 ? -3.040 -33.901 5.559 1.00 84.81 90 SER A CA 1
ATOM 741 C C . SER A 1 90 ? -3.309 -35.225 6.292 1.00 84.81 90 SER A C 1
ATOM 743 O O . SER A 1 90 ? -3.368 -36.274 5.661 1.00 84.81 90 SER A O 1
ATOM 745 N N . VAL A 1 91 ? -3.485 -35.182 7.618 1.00 82.50 91 VAL A N 1
ATOM 746 C CA . VAL A 1 91 ? -3.665 -36.350 8.506 1.00 82.50 91 VAL A CA 1
ATOM 747 C C . VAL A 1 91 ? -5.117 -36.491 9.010 1.00 82.50 91 VAL A C 1
ATOM 749 O O . VAL A 1 91 ? -5.444 -37.433 9.726 1.00 82.50 91 VAL A O 1
ATOM 752 N N . SER A 1 92 ? -6.030 -35.607 8.595 1.00 78.12 92 SER A N 1
ATOM 753 C CA . SER A 1 92 ? -7.422 -35.548 9.090 1.00 78.12 92 SER A CA 1
ATOM 754 C C . SER A 1 92 ? -8.242 -36.833 8.951 1.00 78.12 92 SER A C 1
ATOM 756 O O . SER A 1 92 ? -9.221 -37.009 9.673 1.00 78.12 92 SER A O 1
ATOM 758 N N . ASN A 1 93 ? -7.855 -37.737 8.049 1.00 71.94 93 ASN A N 1
ATOM 759 C CA . ASN A 1 93 ? -8.604 -38.958 7.753 1.00 71.94 93 ASN A CA 1
ATOM 760 C C . ASN A 1 93 ? -7.958 -40.240 8.315 1.00 71.94 93 ASN A C 1
ATOM 762 O O . ASN A 1 93 ? -8.370 -41.346 7.958 1.00 71.94 93 ASN A O 1
ATOM 766 N N . ILE A 1 94 ? -6.944 -40.125 9.184 1.00 77.62 94 ILE A N 1
ATOM 767 C CA . ILE A 1 94 ? -6.360 -41.296 9.851 1.00 77.62 94 ILE A CA 1
ATOM 768 C C . ILE A 1 94 ? -7.298 -41.751 10.972 1.00 77.62 94 ILE A C 1
ATOM 770 O O . ILE A 1 94 ? -7.345 -41.179 12.060 1.00 77.62 94 ILE A O 1
ATOM 774 N N . LYS A 1 95 ? -8.045 -42.824 10.708 1.00 68.12 95 LYS A N 1
ATOM 775 C CA . LYS A 1 95 ? -8.771 -43.567 11.739 1.00 68.12 95 LYS A CA 1
ATOM 776 C C . LYS A 1 95 ? -7.776 -44.454 12.483 1.00 68.12 95 LYS A C 1
ATOM 778 O O . LYS A 1 95 ? -7.386 -45.504 11.977 1.00 68.12 95 LYS A O 1
ATOM 783 N N . TRP A 1 96 ? -7.374 -44.049 13.684 1.00 55.97 96 TRP A N 1
ATOM 784 C CA . TRP A 1 96 ? -6.627 -44.919 14.588 1.00 55.97 96 TRP A CA 1
ATOM 785 C C . TRP A 1 96 ? -7.549 -46.037 15.072 1.00 55.97 96 TRP A C 1
ATOM 787 O O . TRP A 1 96 ? -8.318 -45.864 16.014 1.00 55.97 96 TRP A O 1
ATOM 797 N N . ALA A 1 97 ? -7.480 -47.202 14.434 1.00 52.28 97 ALA A N 1
ATOM 798 C CA . ALA A 1 97 ? -8.020 -48.428 15.002 1.00 52.28 97 ALA A CA 1
ATOM 799 C C . ALA A 1 97 ? -7.090 -48.911 16.128 1.00 52.28 97 ALA A C 1
ATOM 801 O O . ALA A 1 97 ? -6.485 -49.972 16.032 1.00 52.28 97 ALA A O 1
ATOM 802 N N . PHE A 1 98 ? -6.981 -48.148 17.222 1.00 49.84 98 PHE A N 1
ATOM 803 C CA . PHE A 1 98 ? -6.463 -48.673 18.491 1.00 49.84 98 PHE A CA 1
ATOM 804 C C . PHE A 1 98 ? -7.605 -49.416 19.206 1.00 49.84 98 PHE A C 1
ATOM 806 O O . PHE A 1 98 ? -8.048 -49.094 20.301 1.00 49.84 98 PHE A O 1
ATOM 813 N N . THR A 1 99 ? -8.182 -50.381 18.495 1.00 43.53 99 THR A N 1
ATOM 814 C CA . THR A 1 99 ? -9.145 -51.356 19.008 1.00 43.53 99 THR A CA 1
ATOM 815 C C . THR A 1 99 ? -8.746 -52.711 18.448 1.00 43.53 99 THR A C 1
ATOM 817 O O . THR A 1 99 ? -9.496 -53.378 17.749 1.00 43.53 99 THR A O 1
ATOM 820 N N . LEU A 1 100 ? -7.518 -53.112 18.746 1.00 40.53 100 LEU A N 1
ATOM 821 C CA . LEU A 1 100 ? -7.247 -54.501 19.055 1.00 40.53 100 LEU A CA 1
ATOM 822 C C . LEU A 1 100 ? -6.552 -54.495 20.403 1.00 40.53 100 LEU A C 1
ATOM 824 O O . LEU A 1 100 ? -5.529 -53.843 20.591 1.00 40.53 100 LEU A O 1
ATOM 828 N N . ALA A 1 101 ? -7.206 -55.162 21.343 1.00 43.34 101 ALA A N 1
ATOM 829 C CA . ALA A 1 101 ? -6.697 -55.518 22.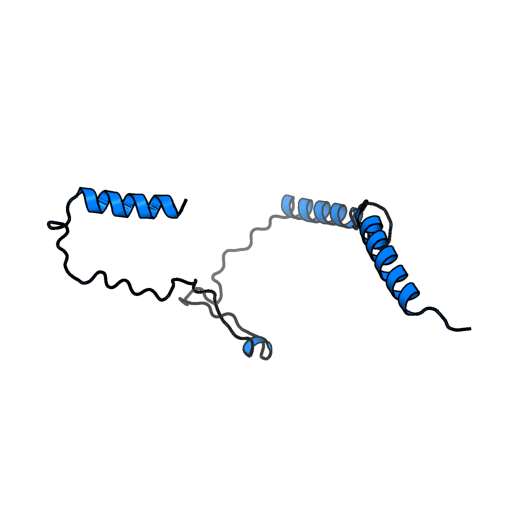644 1.00 43.34 101 ALA A CA 1
ATOM 830 C C . ALA A 1 101 ? -5.275 -56.084 22.523 1.00 43.34 101 ALA A C 1
ATOM 832 O O . ALA A 1 101 ? -5.088 -57.264 22.249 1.00 43.34 101 ALA A O 1
ATOM 833 N N . ILE A 1 102 ? -4.277 -55.240 22.741 1.00 49.19 102 ILE A N 1
ATOM 834 C CA . ILE A 1 102 ? -3.056 -55.679 23.391 1.00 49.19 102 ILE A CA 1
ATOM 835 C C . ILE A 1 102 ? -3.204 -55.114 24.787 1.00 49.19 102 ILE A C 1
ATOM 837 O O . ILE A 1 102 ? -3.188 -53.897 24.988 1.00 49.19 102 ILE A O 1
ATOM 841 N N . SER A 1 103 ? -3.482 -56.006 25.732 1.00 44.06 103 SER A N 1
ATOM 842 C CA . SER A 1 103 ? -3.388 -55.671 27.138 1.00 44.06 103 SER A CA 1
ATOM 843 C C . SER A 1 103 ? -2.017 -55.033 27.338 1.00 44.06 103 SER A C 1
ATOM 845 O O . SER A 1 103 ? -1.000 -55.624 26.989 1.00 44.06 103 SER A O 1
ATOM 847 N N . ILE A 1 104 ? -1.975 -53.810 27.864 1.00 48.25 104 ILE A N 1
ATOM 848 C CA . ILE A 1 104 ? -0.729 -53.086 28.168 1.00 48.25 104 ILE A CA 1
ATOM 849 C C . ILE A 1 104 ? 0.134 -53.882 29.184 1.00 48.25 104 ILE A C 1
ATOM 851 O O . ILE A 1 104 ? 1.283 -53.540 29.427 1.00 48.25 104 ILE A O 1
ATOM 855 N N . SER A 1 105 ? -0.384 -54.994 29.725 1.00 53.72 105 SER A N 1
ATOM 856 C CA . SER A 1 105 ? 0.371 -56.007 30.468 1.00 53.72 105 SER A CA 1
ATOM 857 C C . SER A 1 105 ? 1.332 -56.863 29.632 1.00 53.72 105 SER A C 1
ATOM 859 O O . SER A 1 105 ? 2.212 -57.479 30.224 1.00 53.72 105 SER A O 1
ATOM 861 N N . ASP A 1 106 ? 1.161 -56.936 28.307 1.00 55.53 106 ASP A N 1
ATOM 862 C CA . ASP A 1 106 ? 1.858 -57.912 27.447 1.00 55.53 106 ASP A CA 1
ATOM 863 C C . ASP A 1 106 ? 2.958 -57.272 26.579 1.00 55.53 106 ASP A C 1
ATOM 865 O O . ASP A 1 106 ? 3.659 -57.962 25.839 1.00 55.53 106 ASP A O 1
ATOM 869 N N . LEU A 1 107 ? 3.115 -55.947 26.653 1.00 55.66 107 LEU A N 1
ATOM 870 C CA . LEU A 1 107 ? 4.189 -55.214 25.988 1.00 55.66 107 LEU A CA 1
ATOM 871 C C . LEU A 1 107 ? 5.373 -55.074 26.942 1.00 55.66 107 LEU A C 1
ATOM 873 O O . LEU A 1 107 ? 5.238 -54.499 28.022 1.00 55.66 107 LEU A O 1
ATOM 877 N N . ASP A 1 108 ? 6.539 -55.568 26.518 1.00 61.28 108 ASP A N 1
ATOM 878 C CA . ASP A 1 108 ? 7.796 -55.351 27.231 1.00 61.28 108 ASP A CA 1
ATOM 879 C C . ASP A 1 108 ? 7.969 -53.845 27.512 1.00 61.28 108 ASP A C 1
ATOM 881 O O . ASP A 1 108 ? 7.928 -53.043 26.568 1.00 61.28 108 ASP A O 1
ATOM 885 N N . PRO A 1 109 ? 8.187 -53.427 28.773 1.00 59.59 109 PRO A N 1
ATOM 886 C CA . PRO A 1 109 ? 8.245 -52.012 29.147 1.00 59.59 109 PRO A CA 1
ATOM 887 C C . PRO A 1 109 ? 9.325 -51.226 28.381 1.00 59.59 109 PRO A C 1
ATOM 889 O O . PRO A 1 109 ? 9.180 -50.029 28.154 1.00 59.59 109 PRO A O 1
ATOM 892 N N . TYR A 1 110 ? 10.360 -51.906 27.881 1.00 57.41 110 TYR A N 1
ATOM 893 C CA . TYR A 1 110 ? 11.416 -51.311 27.056 1.00 57.41 110 TYR A CA 1
ATOM 894 C C . TYR A 1 110 ? 10.980 -50.966 25.623 1.00 57.41 110 TYR A C 1
ATOM 896 O O . TYR A 1 110 ? 11.544 -50.059 25.009 1.00 57.41 110 TYR A O 1
ATOM 904 N N . LEU A 1 111 ? 9.986 -51.669 25.070 1.00 58.78 111 LEU A N 1
ATOM 905 C CA . LEU A 1 111 ? 9.494 -51.413 23.714 1.00 58.78 111 LEU A CA 1
ATOM 906 C C . LEU A 1 111 ? 8.586 -50.176 23.680 1.00 58.78 111 LEU A C 1
ATOM 908 O O . LEU A 1 111 ? 8.604 -49.421 22.708 1.00 58.78 111 LEU A O 1
ATOM 912 N N . PHE A 1 112 ? 7.835 -49.941 24.760 1.00 60.78 112 PHE A N 1
ATOM 913 C CA . PHE A 1 112 ? 7.018 -48.740 24.929 1.00 60.78 112 PHE A CA 1
ATOM 914 C C . PHE A 1 112 ? 7.884 -47.476 24.996 1.00 60.78 112 PHE A C 1
ATOM 916 O O . PHE A 1 112 ? 7.638 -46.527 24.248 1.00 60.78 112 PHE A O 1
ATOM 923 N N . ASP A 1 113 ? 8.948 -47.502 25.805 1.00 58.31 113 ASP A N 1
ATOM 924 C CA . ASP A 1 113 ? 9.902 -46.391 25.895 1.00 58.31 113 ASP A CA 1
ATOM 925 C C . ASP A 1 113 ? 10.603 -46.138 24.554 1.00 58.31 113 ASP A C 1
ATOM 927 O O . ASP A 1 113 ? 10.730 -44.988 24.134 1.00 58.31 113 ASP A O 1
ATOM 931 N N . PHE A 1 114 ? 10.979 -47.190 23.816 1.00 59.88 114 PHE A N 1
ATOM 932 C CA . PHE A 1 114 ? 11.577 -47.031 22.488 1.00 59.88 114 PHE A CA 1
ATOM 933 C C . PHE A 1 114 ? 10.626 -46.338 21.500 1.00 59.88 114 PHE A C 1
ATOM 935 O O . PHE A 1 114 ? 11.031 -45.389 20.826 1.00 59.88 114 PHE A O 1
ATOM 942 N N . TYR A 1 115 ? 9.358 -46.760 21.428 1.00 58.28 115 TYR A N 1
ATOM 943 C CA . TYR A 1 115 ? 8.376 -46.154 20.523 1.00 58.28 115 TYR A CA 1
ATOM 944 C C . TYR A 1 115 ? 8.047 -44.709 20.899 1.00 58.28 115 TYR A C 1
ATOM 946 O O . TYR A 1 115 ? 7.999 -43.849 20.019 1.00 58.28 115 TYR A O 1
ATOM 954 N N . PHE A 1 116 ? 7.862 -44.421 22.189 1.00 59.81 116 PHE A N 1
ATOM 955 C CA . PHE A 1 116 ? 7.555 -43.072 22.661 1.00 59.81 116 PHE A CA 1
ATOM 956 C C . PHE A 1 116 ? 8.727 -42.110 22.421 1.00 59.81 116 PHE A C 1
ATOM 958 O O . PHE A 1 116 ? 8.539 -40.981 21.960 1.00 59.81 116 PHE A O 1
ATOM 965 N N . GLN A 1 117 ? 9.956 -42.577 22.649 1.00 55.69 117 GLN A N 1
ATOM 966 C CA . GLN A 1 117 ? 11.154 -41.765 22.483 1.00 55.69 117 GLN A CA 1
ATOM 967 C C . GLN A 1 117 ? 11.524 -41.552 21.010 1.00 55.69 117 GLN A C 1
ATOM 969 O O . GLN A 1 117 ? 12.015 -40.479 20.662 1.00 55.69 117 GLN A O 1
ATOM 974 N N . PHE A 1 118 ? 11.237 -42.512 20.123 1.00 50.97 118 PHE A N 1
ATOM 975 C CA . PHE A 1 118 ? 11.406 -42.326 18.678 1.00 50.97 118 PHE A CA 1
ATOM 976 C C . PHE A 1 118 ? 10.372 -41.344 18.106 1.00 50.97 118 PHE A C 1
ATOM 978 O O . PHE A 1 118 ? 10.727 -40.486 17.301 1.00 50.97 118 PHE A O 1
ATOM 985 N N . TYR A 1 119 ? 9.116 -41.408 18.565 1.00 53.50 119 TYR A N 1
ATOM 986 C CA . TYR A 1 119 ? 8.054 -40.508 18.099 1.00 53.50 119 TYR A CA 1
ATOM 987 C C . TYR A 1 119 ? 8.313 -39.043 18.474 1.00 53.50 119 TYR A C 1
ATOM 989 O O . TYR A 1 119 ? 8.110 -38.156 17.650 1.00 53.50 119 TYR A O 1
ATOM 997 N N . PHE A 1 120 ? 8.815 -38.776 19.683 1.00 50.22 120 PHE A N 1
ATOM 998 C CA . PHE A 1 120 ? 9.151 -37.409 20.093 1.00 50.22 120 PHE A CA 1
ATOM 999 C C . PHE A 1 120 ? 10.440 -36.877 19.456 1.00 50.22 120 PHE A C 1
ATOM 1001 O O . PHE A 1 120 ? 10.552 -35.676 19.231 1.00 50.22 120 PHE A O 1
ATOM 1008 N N . LYS A 1 121 ? 11.407 -37.743 19.129 1.00 45.12 121 LYS A N 1
ATOM 1009 C CA . LYS A 1 121 ? 12.712 -37.324 18.589 1.00 45.12 121 LYS A CA 1
ATOM 1010 C C . LYS A 1 121 ? 12.715 -37.071 17.077 1.00 45.12 121 LYS A C 1
ATOM 1012 O O . LYS A 1 121 ? 13.666 -36.490 16.574 1.00 45.12 121 LYS A O 1
ATOM 1017 N N . VAL A 1 122 ? 11.677 -37.504 16.360 1.00 45.75 122 VAL A N 1
ATOM 1018 C CA . VAL A 1 122 ? 11.495 -37.242 14.917 1.00 45.75 122 VAL A CA 1
ATOM 1019 C C . VAL A 1 122 ? 10.646 -35.986 14.658 1.00 45.75 122 VAL A C 1
ATOM 1021 O O . VAL A 1 122 ? 10.630 -35.478 13.542 1.00 45.75 122 VAL A O 1
ATOM 1024 N N . ILE A 1 123 ? 9.950 -35.466 15.676 1.00 48.34 123 ILE A N 1
ATOM 1025 C CA . ILE A 1 123 ? 9.010 -34.337 15.547 1.00 48.34 123 ILE A CA 1
ATOM 1026 C C . ILE A 1 123 ? 9.590 -33.012 16.101 1.00 48.34 123 ILE A C 1
ATOM 1028 O O . ILE A 1 123 ? 8.954 -31.969 15.958 1.00 48.34 123 ILE A O 1
ATOM 1032 N N . V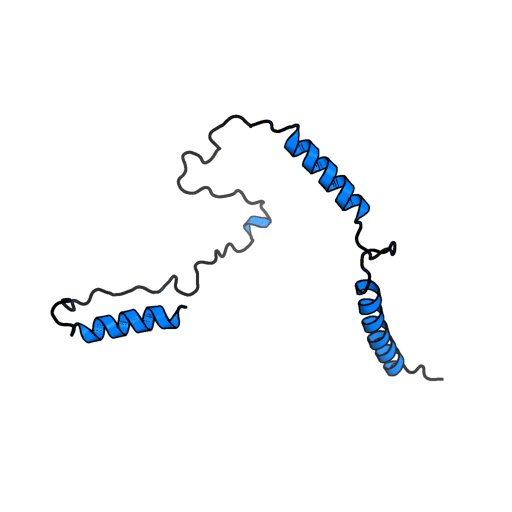AL A 1 124 ? 10.809 -33.013 16.658 1.00 41.00 124 VAL A N 1
ATOM 1033 C CA . VAL A 1 124 ? 11.548 -31.793 17.057 1.00 41.00 124 VAL A CA 1
ATOM 1034 C C . VAL A 1 124 ? 12.840 -31.663 16.267 1.00 41.00 124 VAL A C 1
ATOM 1036 O O . VAL A 1 124 ? 13.593 -32.662 16.229 1.00 41.00 124 VAL A O 1
#

Secondary structure (DSSP, 8-state):
----HHHHHHHHHHHHHHHHHHHHH-TTSSSTTS--HHHHHHHHHHHHHHHHH---PPP----TTTT-SSPPPP--TTGGGS-------TTTT------S---TTSS-HHHHHHHHHHHHHS--

Sequence (124 aa):
MHIPFMSMCQFIFYMGWMKVAEVIMNPFGDDDDDLEINWLIDRNLQVGMTIADETWEPQLIKDQYWMVKTAEPMYSVDAVKERYNPQVGSVSNIKWAFTLAISISDLDPYLFDFYFQFYFKVIV

pLDDT: mean 79.3, std 16.68, range [40.53, 97.5]